Protein AF-A0A914ASH4-F1 (afdb_monomer_lite)

Radius of gyration: 23.0 Å; chains: 1; bounding box: 46×38×76 Å

Sequence (110 aa):
MALYMPFATFLAVICVHLVGVESHAKTCYFGPPPEPSPGEDWMTAAMREIRKRCPGQISSKTIDSGPVCSEEGPLGMKDGRIPGDSITASSYYSSQYYGTDASRLDHTAS

Structure (mmCIF, N/CA/C/O backbone):
data_AF-A0A914ASH4-F1
#
_entry.id   AF-A0A914ASH4-F1
#
loop_
_atom_site.group_PDB
_atom_site.id
_atom_site.type_symbol
_atom_site.label_atom_id
_atom_site.label_alt_id
_atom_site.label_comp_id
_atom_site.label_asym_id
_atom_site.label_entity_id
_atom_site.label_seq_id
_atom_site.pdbx_PDB_ins_code
_atom_site.Cartn_x
_atom_site.Cartn_y
_atom_site.Cartn_z
_atom_site.occupancy
_atom_site.B_iso_or_equiv
_atom_site.auth_seq_id
_atom_site.auth_comp_id
_atom_site.auth_asym_id
_atom_site.auth_atom_id
_atom_site.pdbx_PDB_model_num
ATOM 1 N N . MET A 1 1 ? 4.608 16.193 -48.680 1.00 50.38 1 MET A N 1
ATOM 2 C CA . MET A 1 1 ? 3.801 16.508 -47.480 1.00 50.38 1 MET A CA 1
ATOM 3 C C . MET A 1 1 ? 3.066 15.245 -47.026 1.00 50.38 1 MET A C 1
ATOM 5 O O . MET A 1 1 ? 1.879 15.118 -47.268 1.00 50.38 1 MET A O 1
ATOM 9 N N . ALA A 1 2 ? 3.781 14.263 -46.465 1.00 49.00 2 ALA A N 1
ATOM 10 C CA . ALA A 1 2 ? 3.212 12.941 -46.145 1.00 49.00 2 ALA A CA 1
ATOM 11 C C . ALA A 1 2 ? 3.851 12.300 -44.893 1.00 49.00 2 ALA A C 1
ATOM 13 O O . ALA A 1 2 ? 3.957 11.086 -44.802 1.00 49.00 2 ALA A O 1
ATOM 14 N N . LEU A 1 3 ? 4.316 13.115 -43.936 1.00 47.66 3 LEU A N 1
ATOM 15 C CA . LEU A 1 3 ? 4.948 12.639 -42.691 1.00 47.66 3 LEU A CA 1
ATOM 16 C C . LEU A 1 3 ? 4.192 13.062 -41.416 1.00 47.66 3 LEU A C 1
ATOM 18 O O . LEU A 1 3 ? 4.630 12.755 -40.315 1.00 47.66 3 LEU A O 1
ATOM 22 N N . TYR A 1 4 ? 3.048 13.746 -41.545 1.00 54.19 4 TYR A N 1
ATOM 23 C CA . TYR A 1 4 ? 2.298 14.308 -40.407 1.00 54.19 4 TYR A CA 1
ATOM 24 C C . TYR A 1 4 ? 1.225 13.362 -39.829 1.00 54.19 4 TYR A C 1
ATOM 26 O O . TYR A 1 4 ? 0.697 13.591 -38.747 1.00 54.19 4 TYR A O 1
ATOM 34 N N . MET A 1 5 ? 0.899 12.278 -40.537 1.00 54.03 5 MET A N 1
ATOM 35 C CA . MET A 1 5 ? -0.213 11.387 -40.186 1.00 54.03 5 MET A CA 1
ATOM 36 C C . MET A 1 5 ? 0.051 10.415 -39.012 1.00 54.03 5 MET A C 1
ATOM 38 O O . MET A 1 5 ? -0.879 10.224 -38.233 1.00 54.03 5 MET A O 1
ATOM 42 N N . PRO A 1 6 ? 1.255 9.835 -38.791 1.00 55.66 6 PRO A N 1
ATOM 43 C CA . PRO A 1 6 ? 1.445 8.906 -37.669 1.00 55.66 6 PRO A CA 1
ATOM 44 C C . PRO A 1 6 ? 1.640 9.627 -36.324 1.00 55.66 6 PRO A C 1
ATOM 46 O O . PRO A 1 6 ? 1.278 9.100 -35.276 1.00 55.66 6 PRO A O 1
ATOM 49 N N . PHE A 1 7 ? 2.171 10.854 -36.326 1.00 57.41 7 PHE A N 1
ATOM 50 C CA . PHE A 1 7 ? 2.414 11.611 -35.091 1.00 57.41 7 PHE A CA 1
ATOM 51 C C . PHE A 1 7 ? 1.112 12.007 -34.384 1.00 57.41 7 PHE A C 1
ATOM 53 O O . PHE A 1 7 ? 1.018 11.902 -33.163 1.00 57.41 7 PHE A O 1
ATOM 60 N N . ALA A 1 8 ? 0.086 12.399 -35.145 1.00 60.66 8 ALA A N 1
ATOM 61 C CA . ALA A 1 8 ? -1.213 12.772 -34.589 1.00 60.66 8 ALA A CA 1
ATOM 62 C C . ALA A 1 8 ? -1.925 11.584 -33.915 1.00 60.66 8 ALA A C 1
ATOM 64 O O . ALA A 1 8 ? -2.529 11.747 -32.856 1.00 60.66 8 ALA A O 1
ATOM 65 N N . THR A 1 9 ? -1.804 10.375 -34.477 1.00 62.62 9 THR A N 1
ATOM 66 C CA . THR A 1 9 ? -2.377 9.160 -33.879 1.00 62.62 9 THR A CA 1
ATOM 67 C C . THR A 1 9 ? -1.648 8.744 -32.605 1.00 62.62 9 THR A C 1
ATOM 69 O O . THR A 1 9 ? -2.297 8.381 -31.628 1.00 62.62 9 THR A O 1
ATOM 72 N N . PHE A 1 10 ? -0.315 8.857 -32.571 1.00 64.31 10 PHE A N 1
ATOM 73 C CA . PHE A 1 10 ? 0.463 8.572 -31.360 1.00 64.31 10 PHE A CA 1
ATOM 74 C C . PHE A 1 10 ? 0.116 9.534 -30.217 1.00 64.31 10 PHE A C 1
ATOM 76 O O . PHE A 1 10 ? -0.103 9.091 -29.091 1.00 64.31 10 PHE A O 1
ATOM 83 N N . LEU A 1 11 ? -0.014 10.834 -30.504 1.00 63.34 11 LEU A N 1
ATOM 84 C CA . LEU A 1 11 ? -0.404 11.829 -29.500 1.00 63.34 11 LEU A CA 1
ATOM 85 C C . LEU A 1 11 ? -1.819 11.588 -28.951 1.00 63.34 11 LEU A C 1
ATOM 87 O O . LEU A 1 11 ? -2.040 11.750 -27.753 1.00 63.34 11 LEU A O 1
ATOM 91 N N . ALA A 1 12 ? -2.761 11.143 -29.786 1.00 61.53 12 ALA A N 1
ATOM 92 C CA . ALA A 1 12 ? -4.117 10.815 -29.344 1.00 61.53 12 ALA A CA 1
ATOM 93 C C . ALA A 1 12 ? -4.153 9.596 -28.400 1.00 61.53 12 ALA A C 1
ATOM 95 O O . ALA A 1 12 ? -4.844 9.630 -27.383 1.00 61.53 12 ALA A O 1
ATOM 96 N N . VAL A 1 13 ? -3.371 8.547 -28.687 1.00 64.44 13 VAL A N 1
ATOM 97 C CA . VAL A 1 13 ? -3.276 7.345 -27.833 1.00 64.44 13 VAL A CA 1
ATOM 98 C C . VAL A 1 13 ? -2.651 7.670 -26.473 1.00 64.44 13 VAL A C 1
ATOM 100 O O . VAL A 1 13 ? -3.147 7.205 -25.444 1.00 64.44 13 VAL A O 1
ATOM 103 N N . ILE A 1 14 ? -1.613 8.514 -26.460 1.00 64.44 14 ILE A N 1
ATOM 104 C CA . ILE A 1 14 ? -0.989 9.016 -25.227 1.00 64.44 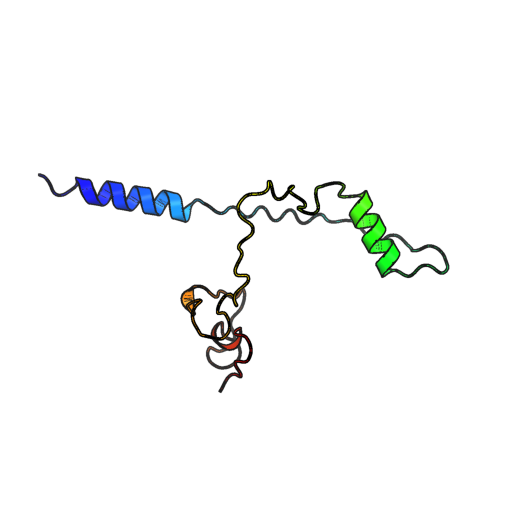14 ILE A CA 1
ATOM 105 C C . ILE A 1 14 ? -1.997 9.843 -24.417 1.00 64.44 14 ILE A C 1
ATOM 107 O O . ILE A 1 14 ? -2.098 9.669 -23.207 1.00 64.44 14 ILE A O 1
ATOM 111 N N . CYS A 1 15 ? -2.794 10.695 -25.069 1.00 57.75 15 CYS A N 1
ATOM 112 C CA . CYS A 1 15 ? -3.798 11.513 -24.388 1.00 57.75 15 CYS A CA 1
ATOM 113 C C . CYS A 1 15 ? -4.869 10.652 -23.690 1.00 57.75 15 CYS A C 1
ATOM 115 O O . CYS A 1 15 ? -5.214 10.914 -22.543 1.00 57.75 15 CYS A O 1
ATOM 117 N N . VAL A 1 16 ? -5.322 9.562 -24.319 1.00 59.25 16 VAL A N 1
ATOM 118 C CA . VAL A 1 16 ? -6.268 8.616 -23.693 1.00 59.25 16 VAL A CA 1
ATOM 119 C C . VAL A 1 16 ? -5.650 7.893 -22.487 1.00 59.25 16 VAL A C 1
ATOM 121 O O . VAL A 1 16 ? -6.350 7.643 -21.510 1.00 59.25 16 VAL A O 1
ATOM 124 N N . HIS A 1 17 ? -4.346 7.596 -22.513 1.00 56.19 17 HIS A N 1
ATOM 125 C CA . HIS A 1 17 ? -3.658 6.939 -21.393 1.00 56.19 17 HIS A CA 1
ATOM 126 C C . HIS A 1 17 ? -3.347 7.884 -20.225 1.00 56.19 17 HIS A C 1
ATOM 128 O O . HIS A 1 17 ? -3.308 7.439 -19.081 1.00 56.19 17 HIS A O 1
ATOM 134 N N . LEU A 1 18 ? -3.141 9.179 -20.484 1.00 54.84 18 LEU A N 1
ATOM 135 C CA . LEU A 1 18 ? -2.765 10.146 -19.447 1.00 54.84 18 LEU A CA 1
ATOM 136 C C . LEU A 1 18 ? -3.959 10.765 -18.705 1.00 54.84 18 LEU A C 1
ATOM 138 O O . LEU A 1 18 ? -3.787 11.250 -17.592 1.00 54.84 18 LEU A O 1
ATOM 142 N N . VAL A 1 19 ? -5.165 10.747 -19.283 1.00 53.78 19 VAL A N 1
ATOM 143 C CA . VAL A 1 19 ? -6.361 11.392 -18.692 1.00 53.78 19 VAL A CA 1
ATOM 144 C C . VAL A 1 19 ? -7.193 10.407 -17.841 1.00 53.78 19 VAL A C 1
ATOM 146 O O . VAL A 1 19 ? -8.237 10.748 -17.296 1.00 53.78 19 VAL A O 1
ATOM 149 N N . GLY A 1 20 ? -6.742 9.159 -17.707 1.00 55.69 20 GLY A N 1
ATOM 150 C CA . GLY A 1 20 ? -7.601 8.030 -17.361 1.00 55.69 20 GLY A CA 1
ATOM 151 C C . GLY A 1 20 ? -7.565 7.486 -15.935 1.00 55.69 20 GLY A C 1
ATOM 152 O O . GLY A 1 20 ? -7.911 6.323 -15.804 1.00 55.69 20 GLY A O 1
ATOM 153 N N . VAL A 1 21 ? -7.173 8.217 -14.882 1.00 50.12 21 VAL A N 1
ATOM 154 C CA . VAL A 1 21 ? -7.456 7.763 -13.498 1.00 50.12 21 VAL A CA 1
ATOM 155 C C . VAL A 1 21 ? -7.622 8.943 -12.527 1.00 50.12 21 VAL A C 1
ATOM 157 O O . VAL A 1 21 ? -6.761 9.227 -11.697 1.00 50.12 21 VAL A O 1
ATOM 160 N N . GLU A 1 22 ? -8.763 9.629 -12.582 1.00 50.00 22 GLU A N 1
ATOM 161 C CA . GLU A 1 22 ? -9.212 10.458 -11.457 1.00 50.00 22 GLU A CA 1
ATOM 162 C C . GLU A 1 22 ? -9.724 9.528 -10.344 1.00 50.00 22 GLU A C 1
ATOM 164 O O . GLU A 1 22 ? -10.903 9.176 -10.262 1.00 50.00 22 GLU A O 1
ATOM 169 N N . SER A 1 23 ? -8.814 9.065 -9.485 1.00 46.75 23 SER A N 1
ATOM 170 C CA . SER A 1 23 ? -9.180 8.358 -8.257 1.00 46.75 23 SER A CA 1
ATOM 171 C C . SER A 1 23 ? -9.808 9.354 -7.285 1.00 46.75 23 SER A C 1
ATOM 173 O O . SER A 1 23 ? -9.137 9.912 -6.419 1.00 46.75 23 SER A O 1
ATOM 175 N N . HIS A 1 24 ? -11.115 9.581 -7.416 1.00 47.78 24 HIS A N 1
ATOM 176 C CA . HIS A 1 24 ? -11.924 10.241 -6.396 1.00 47.78 24 HIS A CA 1
ATOM 177 C C . HIS A 1 24 ? -11.971 9.350 -5.145 1.00 47.78 24 HIS A C 1
ATOM 179 O O . HIS A 1 24 ? -12.944 8.633 -4.896 1.00 47.78 24 HIS A O 1
ATOM 185 N N . ALA A 1 25 ? -10.905 9.378 -4.344 1.00 54.50 25 ALA A N 1
ATOM 186 C CA . ALA A 1 25 ? -10.899 8.800 -3.013 1.00 54.50 25 ALA A CA 1
ATOM 187 C C . ALA A 1 25 ? -11.883 9.602 -2.153 1.00 54.50 25 ALA A C 1
ATOM 189 O O . ALA A 1 25 ? -11.559 10.649 -1.596 1.00 54.50 25 ALA A O 1
ATOM 190 N N . LYS A 1 26 ? -13.131 9.133 -2.088 1.00 55.47 26 LYS A N 1
ATOM 191 C CA . LYS A 1 26 ? -14.129 9.666 -1.165 1.00 55.47 26 LYS A CA 1
ATOM 192 C C . LYS A 1 26 ? -13.745 9.196 0.229 1.00 55.47 26 LYS A C 1
ATOM 194 O O . LYS A 1 26 ? -14.084 8.089 0.637 1.00 55.47 26 LYS A O 1
ATOM 199 N N . THR A 1 27 ? -13.007 10.027 0.953 1.00 61.97 27 THR A N 1
ATOM 200 C CA . THR A 1 27 ? -12.806 9.832 2.383 1.00 61.97 27 THR A CA 1
ATOM 201 C C . THR A 1 27 ? -14.141 10.109 3.073 1.00 61.97 27 THR A C 1
ATOM 203 O O . THR A 1 27 ? -14.593 11.244 3.207 1.00 61.97 27 THR A O 1
ATOM 206 N N . CYS A 1 28 ? -14.848 9.047 3.455 1.00 61.50 28 CYS A N 1
ATOM 207 C CA . CYS A 1 28 ? -16.026 9.179 4.298 1.00 61.50 28 CYS A CA 1
ATOM 208 C C . CYS A 1 28 ? -15.545 9.461 5.725 1.00 61.50 28 CYS A C 1
ATOM 210 O O . CYS A 1 28 ? -15.010 8.582 6.395 1.00 61.50 28 CYS A O 1
ATOM 212 N N . TYR A 1 29 ? -15.703 10.699 6.186 1.00 64.75 29 TYR A N 1
ATOM 213 C CA . TYR A 1 29 ? -15.518 11.032 7.594 1.00 64.75 29 TYR A CA 1
ATOM 214 C C . TYR A 1 29 ? -16.742 10.534 8.377 1.00 64.75 29 TYR A C 1
ATOM 216 O O . TYR A 1 29 ? -17.842 11.058 8.213 1.00 64.75 29 TYR A O 1
ATOM 224 N N . PHE A 1 30 ? -16.563 9.501 9.203 1.00 67.44 30 PHE A N 1
ATOM 225 C CA . PHE A 1 30 ? -17.654 8.854 9.949 1.00 67.44 30 PHE A CA 1
ATOM 226 C C . PHE A 1 30 ? -18.000 9.539 11.283 1.00 67.44 30 PHE A C 1
ATOM 228 O O . PHE A 1 30 ? -18.889 9.069 11.991 1.00 67.44 30 PHE A O 1
ATOM 235 N N . GLY A 1 31 ? -17.357 10.667 11.608 1.00 66.06 31 GLY A N 1
ATOM 236 C CA . GLY A 1 31 ? -17.488 11.309 12.916 1.00 66.06 31 GLY A CA 1
ATOM 237 C C . GLY A 1 31 ? -16.719 10.567 14.017 1.00 66.06 31 GLY A C 1
ATOM 238 O O . GLY A 1 31 ? -16.011 9.598 13.733 1.00 66.06 31 GLY A O 1
ATOM 239 N N . PRO A 1 32 ? -16.806 11.038 15.272 1.00 70.00 32 PRO A N 1
ATOM 240 C CA . PRO A 1 32 ? -16.228 10.330 16.407 1.00 70.00 32 PRO A CA 1
ATOM 241 C C . PRO A 1 32 ? -16.838 8.918 16.528 1.00 70.00 32 PRO A C 1
ATOM 243 O O . PRO A 1 32 ? -18.038 8.756 16.287 1.00 70.00 32 PRO A O 1
ATOM 246 N N . PRO A 1 33 ? -16.030 7.896 16.867 1.00 67.88 33 PRO A N 1
ATOM 247 C CA . PRO A 1 33 ? -16.492 6.514 16.939 1.00 67.88 33 PRO A CA 1
ATOM 248 C C . PRO A 1 33 ? -17.623 6.377 17.971 1.00 67.88 33 PRO A C 1
ATOM 250 O O . PRO A 1 33 ? -17.532 6.980 19.043 1.00 67.88 33 PRO A O 1
ATOM 253 N N . PRO A 1 34 ? -18.690 5.612 17.673 1.00 70.81 34 PRO A N 1
ATOM 254 C CA . PRO A 1 34 ? -19.775 5.408 18.624 1.00 70.81 34 PRO A CA 1
ATOM 255 C C . PRO A 1 34 ? -19.257 4.671 19.861 1.00 70.81 34 PRO A C 1
ATOM 257 O O . PRO A 1 34 ? -18.451 3.745 19.742 1.00 70.81 34 PRO A O 1
ATOM 260 N N . GLU A 1 35 ? -19.741 5.057 21.042 1.00 79.50 35 GLU A N 1
ATOM 261 C CA . GLU A 1 35 ? -19.414 4.330 22.266 1.00 79.50 35 GLU A CA 1
ATOM 262 C C . GLU A 1 35 ? -20.013 2.913 22.203 1.00 79.50 35 GLU A C 1
ATOM 264 O O . GLU A 1 35 ? -21.205 2.756 21.905 1.00 79.50 35 GLU A O 1
ATOM 269 N N . PRO A 1 36 ? -19.201 1.864 22.424 1.00 77.75 36 PRO A N 1
ATOM 270 C CA . PRO A 1 36 ? -19.688 0.494 22.430 1.00 77.75 36 PRO A CA 1
ATOM 271 C C . PRO A 1 36 ? -20.600 0.243 23.636 1.00 77.75 36 PRO A C 1
ATOM 273 O O . PRO A 1 36 ? -20.479 0.873 24.687 1.00 77.75 36 PRO A O 1
ATOM 276 N N . SER A 1 37 ? -21.502 -0.728 23.492 1.00 82.19 37 SER A N 1
ATOM 277 C CA . SER A 1 37 ? -22.312 -1.249 24.598 1.00 82.19 37 SER A CA 1
ATOM 278 C C . SER A 1 37 ? -21.408 -1.687 25.765 1.00 82.19 37 SER A C 1
ATOM 280 O O . SER A 1 37 ? -20.325 -2.219 25.505 1.00 82.19 37 SER A O 1
ATOM 282 N N . PRO A 1 38 ? -21.824 -1.563 27.040 1.00 80.25 38 PRO A N 1
ATOM 283 C CA . PRO A 1 38 ? -21.032 -2.073 28.158 1.00 80.25 38 PRO A CA 1
ATOM 284 C C . PRO A 1 38 ? -20.812 -3.588 28.003 1.00 80.25 38 PRO A C 1
ATOM 286 O O . PRO A 1 38 ? -21.762 -4.367 28.043 1.00 80.25 38 PRO A O 1
ATOM 289 N N . GLY A 1 39 ? -19.553 -3.988 27.795 1.00 82.81 39 GLY A N 1
ATOM 290 C CA . GLY A 1 39 ? -19.145 -5.379 27.557 1.00 82.81 39 GLY A CA 1
ATOM 291 C C . GLY A 1 39 ? -18.958 -5.782 26.085 1.00 82.81 39 GLY A C 1
ATOM 292 O O . GLY A 1 39 ? -18.612 -6.931 25.827 1.00 82.81 39 GLY A O 1
ATOM 293 N N . GLU A 1 40 ? -19.156 -4.876 25.123 1.00 82.88 40 GLU A N 1
ATOM 294 C CA . GLU A 1 40 ? -18.874 -5.114 23.700 1.00 82.88 40 GLU A CA 1
ATOM 295 C C . GLU A 1 40 ? -17.462 -4.635 23.327 1.00 82.88 40 GLU A C 1
ATOM 297 O O . GLU A 1 40 ? -17.034 -3.552 23.725 1.00 82.88 40 GLU A O 1
ATOM 302 N N . ASP A 1 41 ? -16.739 -5.433 22.534 1.00 89.19 41 ASP A N 1
ATOM 303 C CA . ASP A 1 41 ? -15.443 -5.030 21.987 1.00 89.19 41 ASP A CA 1
ATOM 304 C C . ASP A 1 41 ? -15.604 -3.890 20.967 1.00 89.19 41 ASP A C 1
ATOM 306 O O . ASP A 1 41 ? -16.441 -3.931 20.057 1.00 89.19 41 ASP A O 1
ATOM 310 N N . TRP A 1 42 ? -14.764 -2.870 21.102 1.00 84.00 42 TRP A N 1
ATOM 311 C CA . TRP A 1 42 ? -14.834 -1.634 20.328 1.00 84.00 42 TRP A CA 1
ATOM 312 C C . TRP A 1 42 ? -14.661 -1.875 18.822 1.00 84.00 42 TRP A C 1
ATOM 314 O O . TRP A 1 42 ? -15.329 -1.227 18.016 1.00 84.00 42 TRP A O 1
ATOM 324 N N . MET A 1 43 ? -13.813 -2.835 18.431 1.00 82.81 43 MET A N 1
ATOM 325 C CA . MET A 1 43 ? -13.569 -3.163 17.025 1.00 82.81 43 MET A CA 1
ATOM 326 C C . MET A 1 43 ? -14.826 -3.769 16.395 1.00 82.81 43 MET A C 1
ATOM 328 O O . MET A 1 43 ? -15.201 -3.439 15.268 1.00 82.81 43 MET A O 1
ATOM 332 N N . THR A 1 44 ? -15.529 -4.608 17.156 1.00 84.19 44 THR A N 1
ATOM 333 C CA . THR A 1 44 ? -16.801 -5.207 16.740 1.00 84.19 44 THR A CA 1
ATOM 334 C C . THR A 1 44 ? -17.875 -4.134 16.547 1.00 84.19 44 THR A C 1
ATOM 336 O O . THR A 1 44 ? -18.549 -4.109 15.512 1.00 84.19 44 THR A O 1
ATOM 339 N N . ALA A 1 45 ? -17.990 -3.195 17.490 1.00 83.62 45 ALA A N 1
ATOM 340 C CA . ALA A 1 45 ? -18.928 -2.079 17.397 1.00 83.62 45 ALA A CA 1
ATOM 341 C C . ALA A 1 45 ? -18.619 -1.150 16.205 1.00 83.62 45 ALA A C 1
ATOM 343 O O . ALA A 1 45 ? -19.537 -0.766 15.473 1.00 83.62 45 ALA A O 1
ATOM 344 N N . ALA A 1 46 ? -17.339 -0.850 15.961 1.00 81.81 46 ALA A N 1
ATOM 345 C CA . ALA A 1 46 ? -16.891 -0.018 14.846 1.00 81.81 46 ALA A CA 1
ATOM 346 C C . ALA A 1 46 ? -17.186 -0.669 13.485 1.00 81.81 46 ALA A C 1
ATOM 348 O O . ALA A 1 46 ? -17.807 -0.051 12.619 1.00 81.81 46 ALA A O 1
ATOM 349 N N . MET A 1 47 ? -16.822 -1.944 13.305 1.00 80.06 47 MET A N 1
ATOM 350 C CA . MET A 1 47 ? -17.071 -2.678 12.057 1.00 80.06 47 MET A CA 1
ATOM 351 C C . MET A 1 47 ? -18.571 -2.857 11.781 1.00 80.06 47 MET A C 1
ATOM 353 O O . MET A 1 47 ? -19.008 -2.812 10.626 1.00 80.06 47 MET A O 1
ATOM 357 N N . ARG A 1 48 ? -19.386 -3.003 12.836 1.00 83.00 48 ARG A N 1
ATOM 358 C CA . ARG A 1 48 ? -20.852 -3.004 12.738 1.00 83.00 48 ARG A CA 1
ATOM 359 C C . ARG A 1 48 ? -21.390 -1.665 12.233 1.00 83.00 48 ARG A C 1
ATOM 361 O O . ARG A 1 48 ? -22.258 -1.667 11.362 1.00 83.00 48 ARG A O 1
ATOM 368 N N . GLU A 1 49 ? -20.905 -0.541 12.756 1.00 81.12 49 GLU A N 1
ATOM 369 C CA . GLU A 1 49 ? -21.364 0.790 12.336 1.00 81.12 49 GLU A CA 1
ATOM 370 C C . GLU A 1 49 ? -20.945 1.111 10.897 1.00 81.12 49 GLU A C 1
ATOM 372 O O . GLU A 1 49 ? -21.776 1.564 10.112 1.00 81.12 49 GLU A O 1
ATOM 377 N N . ILE A 1 50 ? -19.709 0.778 10.504 1.00 79.69 50 ILE A N 1
ATOM 378 C CA . ILE A 1 50 ? -19.233 0.926 9.118 1.00 79.69 50 ILE A CA 1
ATOM 379 C C . ILE A 1 50 ? -20.164 0.179 8.151 1.00 79.69 50 ILE A C 1
ATOM 381 O O . ILE A 1 50 ? -20.604 0.745 7.148 1.00 79.69 50 ILE A O 1
ATOM 385 N N . ARG A 1 51 ? -20.544 -1.063 8.487 1.00 78.62 51 ARG A N 1
ATOM 386 C CA . ARG A 1 51 ? -21.470 -1.873 7.678 1.00 78.62 51 ARG A CA 1
ATOM 387 C C . ARG A 1 51 ? -22.871 -1.257 7.577 1.00 78.62 51 ARG A C 1
ATOM 389 O O . ARG A 1 51 ? -23.506 -1.378 6.535 1.00 78.62 51 ARG A O 1
ATOM 396 N N . LYS A 1 52 ? -23.364 -0.607 8.637 1.00 77.81 52 LYS A N 1
ATOM 397 C CA . LYS A 1 52 ? -24.662 0.093 8.622 1.00 77.81 52 LYS A CA 1
ATOM 398 C C . LYS A 1 52 ? -24.621 1.357 7.767 1.00 77.81 52 LYS A C 1
ATOM 400 O O . LYS A 1 52 ? -25.557 1.623 7.020 1.00 77.81 52 LYS A O 1
ATOM 405 N N . ARG A 1 53 ? -23.555 2.149 7.905 1.00 74.38 53 ARG A N 1
ATOM 406 C CA . ARG A 1 53 ? -23.413 3.459 7.255 1.00 74.38 53 ARG A CA 1
ATOM 407 C C . ARG A 1 53 ? -23.116 3.339 5.762 1.00 74.38 53 ARG A C 1
ATOM 409 O O . ARG A 1 53 ? -23.515 4.200 4.984 1.00 74.38 53 ARG A O 1
ATOM 416 N N . CYS A 1 54 ? -22.434 2.266 5.372 1.00 72.88 54 CYS A N 1
ATOM 417 C CA . CYS A 1 54 ? -22.110 1.949 3.992 1.00 72.88 54 CYS A CA 1
ATOM 418 C C . CYS A 1 54 ? -22.751 0.609 3.598 1.00 72.88 54 CYS A C 1
ATOM 420 O O . CYS A 1 54 ? -22.053 -0.400 3.541 1.00 72.88 54 CYS A O 1
ATOM 422 N N . PRO A 1 55 ? -24.052 0.583 3.241 1.00 66.25 55 PRO A N 1
ATOM 423 C CA . PRO A 1 55 ? -24.662 -0.588 2.600 1.00 66.25 55 PRO A CA 1
ATOM 424 C C . PRO A 1 55 ? -24.129 -0.824 1.169 1.00 66.25 55 PRO A C 1
ATOM 426 O O . PRO A 1 55 ? -24.578 -1.736 0.477 1.00 66.25 55 PRO A O 1
ATOM 429 N N . GLY A 1 56 ? -23.186 0.009 0.709 1.00 53.06 56 GLY A N 1
ATOM 430 C CA . GLY A 1 56 ? -22.500 -0.120 -0.568 1.00 53.06 56 GLY A CA 1
ATOM 431 C C . GLY A 1 56 ? -21.626 -1.366 -0.591 1.00 53.06 56 GLY A C 1
ATOM 432 O O . GLY A 1 56 ? -20.863 -1.618 0.337 1.00 53.06 56 GLY A O 1
ATOM 433 N N . GLN A 1 57 ? -21.789 -2.135 -1.661 1.00 52.44 57 GLN A N 1
ATOM 434 C CA . GLN A 1 57 ? -21.163 -3.422 -1.912 1.00 52.44 57 GLN A CA 1
ATOM 435 C C . GLN A 1 57 ? -19.719 -3.470 -1.380 1.00 52.44 57 GLN A C 1
ATOM 437 O O . GLN A 1 57 ? -18.814 -2.877 -1.966 1.00 52.44 57 GLN A O 1
ATOM 442 N N . ILE A 1 58 ? -19.465 -4.299 -0.349 1.00 51.16 58 ILE A N 1
ATOM 443 C CA . ILE A 1 58 ? -18.271 -5.153 -0.437 1.00 51.16 58 ILE A CA 1
ATOM 444 C C . ILE A 1 58 ? -18.364 -5.682 -1.854 1.00 51.16 58 ILE A C 1
ATOM 446 O O . ILE A 1 58 ? -19.419 -6.215 -2.199 1.00 51.16 58 ILE A O 1
ATOM 450 N N . SER A 1 59 ? -17.356 -5.461 -2.686 1.00 50.03 59 SER A N 1
ATOM 451 C CA . SER A 1 59 ? -17.356 -5.963 -4.051 1.00 50.03 59 SER A CA 1
ATOM 452 C C . SER A 1 59 ? -17.302 -7.506 -4.059 1.00 50.03 59 SER A C 1
ATOM 454 O O . SER A 1 59 ? -16.437 -8.093 -4.682 1.00 50.03 59 SER A O 1
ATOM 456 N N . SER A 1 60 ? -18.269 -8.183 -3.441 1.00 48.22 60 SER A N 1
ATOM 457 C CA . SER A 1 60 ? -19.210 -8.983 -4.202 1.00 48.22 60 SER A CA 1
ATOM 458 C C . SER A 1 60 ? -19.998 -8.064 -5.158 1.00 48.22 60 SER A C 1
ATOM 460 O O . SER A 1 60 ? -21.222 -7.961 -5.122 1.00 48.22 60 SER A O 1
ATOM 462 N N . LYS A 1 61 ? -19.297 -7.456 -6.132 1.00 51.22 61 LYS A N 1
ATOM 463 C CA . LYS A 1 61 ? -19.716 -7.734 -7.500 1.00 51.22 61 LYS A CA 1
ATOM 464 C C . LYS A 1 61 ? -19.892 -9.240 -7.451 1.00 51.22 61 LYS A C 1
ATOM 466 O O . LYS A 1 61 ? -18.921 -9.922 -7.122 1.00 51.22 61 LYS A O 1
ATOM 471 N N . THR A 1 62 ? -21.093 -9.757 -7.691 1.00 44.03 62 THR A N 1
ATOM 472 C CA . THR A 1 62 ? -21.158 -11.052 -8.352 1.00 44.03 62 THR A CA 1
ATOM 473 C C . THR A 1 62 ? -19.976 -11.042 -9.304 1.00 44.03 62 THR A C 1
ATOM 475 O O . THR A 1 62 ? -19.910 -10.183 -10.193 1.00 44.03 62 THR A O 1
ATOM 478 N N . ILE A 1 63 ? -18.974 -11.875 -9.014 1.00 54.66 63 ILE A N 1
ATOM 479 C CA . ILE A 1 63 ? -18.121 -12.389 -10.058 1.00 54.66 63 ILE A CA 1
ATOM 480 C C . ILE A 1 63 ? -19.172 -13.079 -10.914 1.00 54.66 63 ILE A C 1
ATOM 482 O O . ILE A 1 63 ? -19.547 -14.219 -10.662 1.00 54.66 63 ILE A O 1
ATOM 486 N N . ASP A 1 64 ? -19.801 -12.292 -11.800 1.00 54.47 64 ASP A N 1
ATOM 487 C CA . ASP A 1 64 ? -20.358 -12.798 -13.027 1.00 54.47 64 ASP A CA 1
ATOM 488 C C . ASP A 1 64 ? -19.257 -13.716 -13.491 1.00 54.47 64 ASP A C 1
ATOM 490 O O . ASP A 1 64 ? -18.098 -13.286 -13.529 1.00 54.47 64 ASP A O 1
ATOM 494 N N . SER A 1 65 ? -19.591 -14.994 -13.577 1.00 57.84 65 SER A N 1
ATOM 495 C CA . SER A 1 65 ? -18.667 -16.101 -13.733 1.00 57.84 65 SER A CA 1
ATOM 496 C C . SER A 1 65 ? -18.014 -16.027 -15.110 1.00 57.84 65 SER A C 1
ATOM 498 O O . SER A 1 65 ? -18.164 -16.910 -15.945 1.00 57.84 65 SER A O 1
ATOM 500 N N . GLY A 1 66 ? -17.284 -14.945 -15.360 1.00 64.00 66 GLY A N 1
ATOM 501 C CA . GLY A 1 66 ? -16.123 -14.935 -16.202 1.00 64.00 66 GLY A CA 1
ATOM 502 C C . GLY A 1 66 ? -15.156 -15.989 -15.676 1.00 64.00 66 GLY A C 1
ATOM 503 O O . GLY A 1 66 ? -15.233 -16.382 -14.505 1.00 64.00 66 GLY A O 1
ATOM 504 N N . PRO A 1 67 ? -14.290 -16.499 -16.556 1.00 68.25 67 PRO A N 1
ATOM 505 C CA . PRO A 1 67 ? -13.389 -17.583 -16.218 1.00 68.25 67 PRO A CA 1
ATOM 506 C C . PRO A 1 67 ? -12.635 -17.212 -14.943 1.00 68.25 67 PRO A C 1
ATOM 508 O O . PRO A 1 67 ? -11.869 -16.248 -14.922 1.00 68.25 67 PRO A O 1
ATOM 511 N N . VAL A 1 68 ? -12.901 -17.960 -13.869 1.00 66.06 68 VAL A N 1
ATOM 512 C CA . VAL A 1 68 ? -12.071 -17.932 -12.670 1.00 66.06 68 VAL A CA 1
ATOM 513 C C . VAL A 1 68 ? -10.669 -18.219 -13.171 1.00 66.06 68 VAL A C 1
ATOM 515 O O . VAL A 1 68 ? -10.452 -19.260 -13.800 1.00 66.06 68 VAL A O 1
ATOM 518 N N . CYS A 1 69 ? -9.754 -17.267 -12.975 1.00 71.19 69 CYS A N 1
ATOM 519 C CA . CYS A 1 69 ? -8.352 -17.451 -13.309 1.00 71.19 69 CYS A CA 1
ATOM 520 C C . CYS A 1 69 ? -7.917 -18.756 -12.643 1.00 71.19 69 CYS A C 1
ATOM 522 O O . CYS A 1 69 ? -7.795 -18.819 -11.426 1.00 71.19 69 CYS A O 1
ATOM 524 N N . SER A 1 70 ? -7.772 -19.818 -13.437 1.00 64.81 70 SER A N 1
ATOM 525 C CA . SER A 1 70 ? -7.546 -21.177 -12.926 1.00 64.81 70 SER A CA 1
ATOM 526 C C . SER A 1 70 ? -6.123 -21.356 -12.396 1.00 64.81 70 SER A C 1
ATOM 528 O O . SER A 1 70 ? -5.761 -22.419 -11.905 1.00 64.81 70 SER A O 1
ATOM 530 N N . GLU A 1 71 ? -5.326 -20.294 -12.497 1.00 69.81 71 GLU A N 1
ATOM 531 C CA . GLU A 1 71 ? -3.942 -20.219 -12.086 1.00 69.81 71 GLU A CA 1
ATOM 532 C C . GLU A 1 71 ? -3.762 -18.957 -11.243 1.00 69.81 71 GLU A C 1
ATOM 534 O O . GLU A 1 71 ? -3.366 -17.895 -11.723 1.00 69.81 71 GLU A O 1
ATOM 539 N N . GLU A 1 72 ? -4.066 -19.072 -9.955 1.00 72.06 72 GLU A N 1
ATOM 540 C CA . GLU A 1 72 ? -3.651 -18.117 -8.926 1.00 72.06 72 GLU A CA 1
ATOM 541 C C . GLU A 1 72 ? -2.149 -18.279 -8.642 1.00 72.06 72 GLU A C 1
ATOM 543 O O . GLU A 1 72 ? -1.698 -18.640 -7.558 1.00 72.06 72 GLU A O 1
ATOM 548 N N . GLY A 1 73 ? -1.352 -18.066 -9.689 1.00 77.25 73 GLY A N 1
ATOM 549 C CA . GLY A 1 73 ? 0.098 -18.030 -9.602 1.00 77.25 73 GLY A CA 1
ATOM 550 C C . GLY A 1 73 ? 0.578 -16.762 -8.890 1.00 77.25 73 GLY A C 1
ATOM 551 O O . GLY A 1 73 ? -0.135 -15.755 -8.839 1.00 77.25 73 GLY A O 1
ATOM 552 N N . PRO A 1 74 ? 1.812 -16.765 -8.356 1.00 82.06 74 PRO A N 1
ATOM 553 C CA . PRO A 1 74 ? 2.382 -15.569 -7.761 1.00 82.06 74 PRO A CA 1
ATOM 554 C C . PRO A 1 74 ? 2.408 -14.436 -8.792 1.00 82.06 74 PRO A C 1
ATOM 556 O O . PRO A 1 74 ? 2.869 -14.609 -9.924 1.00 82.06 74 PRO A O 1
ATOM 559 N N . LEU A 1 75 ? 1.980 -13.245 -8.366 1.00 84.38 75 LEU A N 1
ATOM 560 C CA . LEU A 1 75 ? 1.989 -12.029 -9.188 1.00 84.38 75 LEU A CA 1
ATOM 561 C C . LEU A 1 75 ? 3.406 -11.678 -9.691 1.00 84.38 75 LEU A C 1
ATOM 563 O O . LEU A 1 75 ? 3.572 -10.981 -10.687 1.00 84.38 75 LEU A O 1
ATOM 567 N N . GLY A 1 76 ? 4.436 -12.198 -9.013 1.00 87.25 76 GLY A N 1
ATOM 568 C CA . GLY A 1 76 ? 5.842 -11.992 -9.352 1.00 87.25 76 GLY A CA 1
ATOM 569 C C . GLY A 1 76 ? 6.429 -10.713 -8.752 1.00 87.25 76 GLY A C 1
ATOM 570 O O . GLY A 1 76 ? 7.358 -10.122 -9.303 1.00 87.25 76 GLY A O 1
ATOM 571 N N . MET A 1 77 ? 5.900 -10.312 -7.591 1.00 87.94 77 MET A N 1
ATOM 572 C CA . MET A 1 77 ? 6.471 -9.264 -6.740 1.00 87.94 77 MET A CA 1
ATOM 573 C C . MET A 1 77 ? 7.840 -9.672 -6.169 1.00 87.94 77 MET A C 1
ATOM 575 O O . MET A 1 77 ? 8.701 -8.820 -5.971 1.00 87.94 77 MET A O 1
ATOM 579 N N . LYS A 1 78 ? 8.063 -10.977 -5.964 1.00 87.12 78 LYS A N 1
ATOM 580 C CA . LYS A 1 78 ? 9.352 -11.556 -5.557 1.00 87.12 78 LYS A CA 1
ATOM 581 C C . LYS A 1 78 ? 10.306 -11.730 -6.739 1.00 87.12 78 LYS A C 1
ATOM 583 O O . LYS A 1 78 ? 11.398 -11.180 -6.739 1.00 87.12 78 LYS A O 1
ATOM 588 N N . ASP A 1 79 ? 9.855 -12.430 -7.779 1.00 85.94 79 ASP A N 1
ATOM 589 C CA . ASP A 1 79 ? 10.717 -12.914 -8.872 1.00 85.94 79 ASP A CA 1
ATOM 590 C C . ASP A 1 79 ? 11.060 -11.857 -9.937 1.00 85.94 79 ASP A C 1
ATOM 592 O O . ASP A 1 79 ? 11.571 -12.191 -11.003 1.00 85.94 79 ASP A O 1
ATOM 596 N N . GLY A 1 80 ? 10.732 -10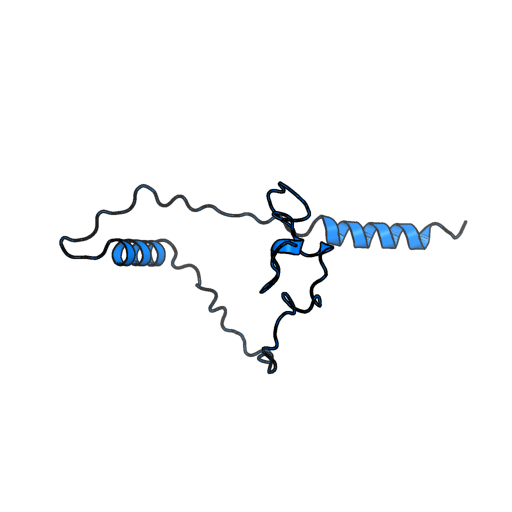.581 -9.716 1.00 84.81 80 GLY A N 1
ATOM 597 C CA . GLY A 1 80 ? 11.050 -9.521 -10.679 1.00 84.81 80 GLY A CA 1
ATOM 598 C C . GLY A 1 80 ? 10.114 -9.424 -11.887 1.00 84.81 80 GLY A C 1
ATOM 599 O O . GLY A 1 80 ? 10.309 -8.545 -12.720 1.00 84.81 80 GLY A O 1
ATOM 600 N N . ARG A 1 81 ? 9.086 -10.281 -11.988 1.00 88.19 81 ARG A N 1
ATOM 601 C CA . ARG A 1 81 ? 8.131 -10.276 -13.116 1.00 88.19 81 ARG A CA 1
ATOM 602 C C . ARG A 1 81 ? 7.361 -8.958 -13.216 1.00 88.19 81 ARG A C 1
ATOM 604 O O . ARG A 1 81 ? 7.080 -8.497 -14.316 1.00 88.19 81 ARG A O 1
ATOM 611 N N . ILE A 1 82 ? 7.034 -8.362 -12.072 1.00 87.81 82 ILE A N 1
ATOM 612 C CA . ILE A 1 82 ? 6.597 -6.965 -11.988 1.00 87.81 82 ILE A CA 1
ATOM 613 C C . ILE A 1 82 ? 7.863 -6.102 -12.051 1.00 87.81 82 ILE A C 1
ATOM 615 O O . ILE A 1 82 ? 8.677 -6.253 -11.144 1.00 87.81 82 ILE A O 1
ATOM 619 N N . PRO A 1 83 ? 8.082 -5.238 -13.057 1.00 86.62 83 PRO A N 1
ATOM 620 C CA . PRO A 1 83 ? 9.287 -4.408 -13.154 1.00 86.62 83 PRO A CA 1
ATOM 621 C C . PRO A 1 83 ? 9.329 -3.314 -12.074 1.00 86.62 83 PRO A C 1
ATOM 623 O O . PRO A 1 83 ? 8.285 -2.842 -11.627 1.00 86.62 83 PRO A O 1
ATOM 626 N N . GLY A 1 84 ? 10.526 -2.877 -11.669 1.00 82.62 84 GLY A N 1
ATOM 627 C CA . GLY A 1 84 ? 10.700 -1.862 -10.614 1.00 82.62 84 GLY A CA 1
ATOM 628 C C . GLY A 1 84 ? 9.982 -0.540 -10.907 1.00 82.62 84 GLY A C 1
ATOM 629 O O . GLY A 1 84 ? 9.348 0.015 -10.018 1.00 82.62 84 GLY A O 1
ATOM 630 N N . ASP A 1 85 ? 9.958 -0.115 -12.174 1.00 85.19 85 ASP A N 1
ATOM 631 C CA . ASP A 1 85 ? 9.278 1.113 -12.621 1.00 85.19 85 ASP A CA 1
ATOM 632 C C . ASP A 1 85 ? 7.753 1.080 -12.437 1.00 85.19 85 ASP A C 1
ATOM 634 O O . ASP A 1 85 ? 7.095 2.118 -12.443 1.00 85.19 85 ASP A O 1
ATOM 638 N N . SER A 1 86 ? 7.173 -0.114 -12.273 1.00 87.94 86 SER A N 1
ATOM 639 C CA . SER A 1 86 ? 5.746 -0.279 -11.975 1.00 87.94 86 SER A CA 1
ATOM 640 C C . SER A 1 86 ? 5.431 -0.262 -10.475 1.00 87.94 86 SER A C 1
ATOM 642 O O . SER A 1 86 ? 4.264 -0.307 -10.090 1.00 87.94 86 SER A O 1
ATOM 644 N N . ILE A 1 87 ? 6.458 -0.171 -9.625 1.00 86.19 87 ILE A N 1
ATOM 645 C CA . ILE A 1 87 ? 6.331 -0.015 -8.179 1.00 86.19 87 ILE A CA 1
ATOM 646 C C . ILE A 1 87 ? 6.571 1.459 -7.856 1.00 86.19 87 ILE A C 1
ATOM 648 O O . ILE A 1 87 ? 7.668 1.979 -8.032 1.00 86.19 87 ILE A O 1
ATOM 652 N N . THR A 1 88 ? 5.543 2.140 -7.357 1.00 87.75 88 THR A N 1
ATOM 653 C CA . THR A 1 88 ? 5.616 3.551 -6.956 1.00 87.75 88 THR A CA 1
ATOM 654 C C . THR A 1 88 ? 5.390 3.701 -5.460 1.00 87.75 88 THR A C 1
ATOM 656 O O . THR A 1 88 ? 4.552 3.005 -4.888 1.00 87.75 88 THR A O 1
ATOM 659 N N . ALA A 1 89 ? 6.079 4.655 -4.836 1.00 84.12 89 ALA A N 1
ATOM 660 C CA . ALA A 1 89 ? 5.911 4.990 -3.427 1.00 84.12 89 ALA A CA 1
ATOM 661 C C . ALA A 1 89 ? 5.49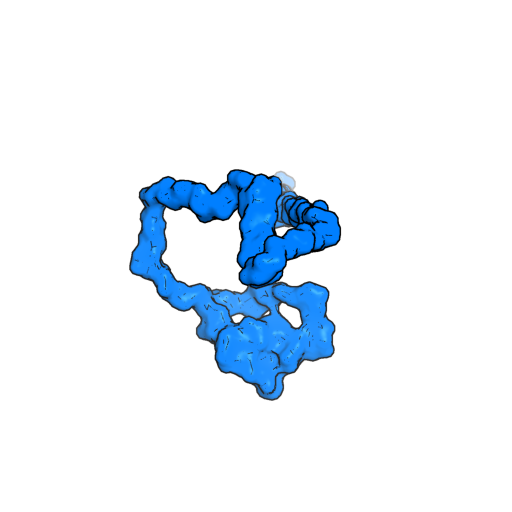7 6.458 -3.264 1.00 84.12 89 ALA A C 1
ATOM 663 O O . ALA A 1 89 ? 5.897 7.321 -4.044 1.00 84.12 89 ALA A O 1
ATOM 664 N N . SER A 1 90 ? 4.711 6.755 -2.228 1.00 88.44 90 SER A N 1
ATOM 665 C CA . SER A 1 90 ? 4.330 8.130 -1.873 1.00 88.44 90 SER A CA 1
ATOM 666 C C . SER A 1 90 ? 5.479 8.934 -1.256 1.00 88.44 90 SER A C 1
ATOM 668 O O . SER A 1 90 ? 5.385 10.151 -1.120 1.00 88.44 90 SER A O 1
ATOM 670 N N . SER A 1 91 ? 6.544 8.255 -0.834 1.00 81.81 91 SER A N 1
ATOM 671 C CA . SER A 1 91 ? 7.732 8.835 -0.222 1.00 81.81 91 SER A CA 1
ATOM 672 C C . SER A 1 91 ? 8.959 8.001 -0.572 1.00 81.81 91 SER A C 1
ATOM 674 O O . SER A 1 91 ? 8.859 6.816 -0.884 1.00 81.81 91 SER A O 1
ATOM 676 N N . TYR A 1 92 ? 10.125 8.638 -0.531 1.00 81.75 92 TYR A N 1
ATOM 677 C CA . TYR A 1 92 ? 11.396 8.012 -0.860 1.00 81.75 92 TYR A CA 1
ATOM 678 C C . TYR A 1 92 ? 12.495 8.644 -0.012 1.00 81.75 92 TYR A C 1
ATOM 680 O O . TYR A 1 92 ? 12.635 9.867 0.004 1.00 81.75 92 TYR A O 1
ATOM 688 N N . TYR A 1 93 ? 13.249 7.815 0.709 1.00 78.75 93 TYR A N 1
ATOM 689 C CA . TYR A 1 93 ? 14.323 8.287 1.591 1.00 78.75 93 TYR A CA 1
ATOM 690 C C . TYR A 1 93 ? 15.719 7.864 1.109 1.00 78.75 93 TYR A C 1
ATOM 692 O O . TYR A 1 93 ? 16.664 8.638 1.213 1.00 78.75 93 TYR A O 1
ATOM 700 N N . SER A 1 94 ? 15.863 6.661 0.546 1.00 75.31 94 SER A N 1
ATOM 701 C CA . SER A 1 94 ? 17.119 6.150 -0.021 1.00 75.31 94 SER A CA 1
ATOM 702 C C . SER A 1 94 ? 16.821 4.987 -0.965 1.00 75.31 94 SER A C 1
ATOM 704 O O . SER A 1 94 ? 16.005 4.140 -0.610 1.00 75.31 94 SER A O 1
ATOM 706 N N . SER A 1 95 ? 17.492 4.915 -2.121 1.00 71.75 95 SER A N 1
ATOM 707 C CA . SER A 1 95 ? 17.285 3.864 -3.141 1.00 71.75 95 SER A CA 1
ATOM 708 C C . SER A 1 95 ? 17.497 2.475 -2.580 1.00 71.75 95 SER A C 1
ATOM 710 O O . SER A 1 95 ? 16.760 1.553 -2.903 1.00 71.75 95 SER A O 1
ATOM 712 N N . GLN A 1 96 ? 18.513 2.346 -1.736 1.00 70.19 96 GLN A N 1
ATOM 713 C CA . GLN A 1 96 ? 19.034 1.060 -1.319 1.00 70.19 96 GLN A CA 1
ATOM 714 C C . GLN A 1 96 ? 18.171 0.417 -0.230 1.00 70.19 96 GLN A C 1
ATOM 716 O O . GLN A 1 96 ? 17.881 -0.770 -0.314 1.00 70.19 96 GLN A O 1
ATOM 721 N N . TYR A 1 97 ? 17.710 1.211 0.746 1.00 70.06 97 TYR A N 1
ATOM 722 C CA . TYR A 1 97 ? 17.025 0.705 1.946 1.00 70.06 97 TYR A CA 1
ATOM 723 C C . TYR A 1 97 ? 15.543 1.057 2.046 1.00 70.06 97 TYR A C 1
ATOM 725 O O . TYR A 1 97 ? 14.780 0.330 2.675 1.00 70.06 97 TYR A O 1
ATOM 733 N N . TYR A 1 98 ? 15.126 2.157 1.423 1.00 75.31 98 TYR A N 1
ATOM 734 C CA . TYR A 1 98 ? 13.780 2.720 1.572 1.00 75.31 98 TYR A CA 1
ATOM 735 C C . TYR A 1 98 ? 13.202 3.140 0.216 1.00 75.31 98 TYR A C 1
ATOM 737 O O . TYR A 1 98 ? 12.434 4.100 0.120 1.00 75.31 98 TYR A O 1
ATOM 745 N N . GLY A 1 99 ? 13.651 2.453 -0.833 1.00 77.06 99 GLY A N 1
ATOM 746 C CA . GLY A 1 99 ? 13.209 2.623 -2.203 1.00 77.06 99 GLY A CA 1
ATOM 747 C C . GLY A 1 99 ? 12.136 1.607 -2.570 1.00 77.06 99 GLY A C 1
ATOM 748 O O . GLY A 1 99 ? 11.798 0.694 -1.814 1.00 77.06 99 GLY A O 1
ATOM 749 N N . THR A 1 100 ? 11.616 1.749 -3.778 1.00 79.38 100 THR A N 1
ATOM 750 C CA . THR A 1 100 ? 10.630 0.832 -4.357 1.00 79.38 100 THR A CA 1
ATOM 751 C C . THR A 1 100 ? 11.194 -0.585 -4.526 1.00 79.38 100 THR A C 1
ATOM 753 O O . THR A 1 100 ? 10.455 -1.554 -4.375 1.00 79.38 100 THR A O 1
ATOM 756 N N . ASP A 1 101 ? 12.511 -0.732 -4.703 1.00 75.62 101 ASP A N 1
ATOM 757 C CA . ASP A 1 101 ? 13.192 -2.032 -4.797 1.00 75.62 101 ASP A CA 1
ATOM 758 C C . ASP A 1 101 ? 13.132 -2.845 -3.494 1.00 75.62 101 ASP A C 1
ATOM 760 O O . ASP A 1 101 ? 12.959 -4.064 -3.521 1.00 75.62 101 ASP A O 1
ATOM 764 N N . ALA A 1 102 ? 13.179 -2.170 -2.342 1.00 76.88 102 ALA A N 1
ATOM 765 C CA . ALA A 1 102 ? 13.014 -2.794 -1.028 1.00 76.88 102 ALA A CA 1
ATOM 766 C C . ALA A 1 102 ? 11.549 -3.156 -0.714 1.00 76.88 102 ALA A C 1
ATOM 768 O O . ALA A 1 102 ? 11.276 -3.822 0.279 1.00 76.88 102 ALA A O 1
ATOM 769 N N . SER A 1 103 ? 10.592 -2.748 -1.558 1.00 81.19 103 SER A N 1
ATOM 770 C CA . SER A 1 103 ? 9.170 -3.090 -1.393 1.00 81.19 103 SER A CA 1
ATOM 771 C C . SER A 1 103 ? 8.826 -4.493 -1.913 1.00 81.19 103 SER A C 1
ATOM 773 O O . SER A 1 103 ? 7.670 -4.914 -1.853 1.00 81.19 103 SER A O 1
ATOM 775 N N . ARG A 1 104 ? 9.807 -5.227 -2.452 1.00 87.38 104 ARG A N 1
ATOM 776 C CA . ARG A 1 104 ? 9.618 -6.592 -2.945 1.00 87.38 104 ARG A CA 1
ATOM 777 C C . ARG A 1 104 ? 9.533 -7.610 -1.811 1.00 87.38 104 ARG A C 1
ATOM 779 O O . ARG A 1 104 ? 10.210 -7.500 -0.793 1.00 87.38 104 ARG A O 1
ATOM 786 N N . LEU A 1 105 ? 8.731 -8.651 -2.035 1.00 85.06 105 LEU A N 1
ATOM 787 C CA . LEU A 1 105 ? 8.616 -9.777 -1.108 1.00 85.06 105 LEU A CA 1
ATOM 788 C C . LEU A 1 105 ? 9.974 -10.491 -0.984 1.00 85.06 105 LEU A C 1
ATOM 790 O O . LEU A 1 105 ? 10.580 -10.824 -2.000 1.00 85.06 105 LEU A O 1
ATOM 794 N N . ASP A 1 106 ? 10.416 -10.738 0.250 1.00 82.94 106 ASP A N 1
ATOM 795 C CA . ASP A 1 106 ? 11.694 -11.379 0.607 1.00 82.94 106 ASP A CA 1
ATOM 796 C C . ASP A 1 106 ? 12.961 -10.648 0.129 1.00 82.94 106 ASP A C 1
ATOM 798 O O . ASP A 1 106 ? 14.040 -11.239 0.083 1.00 82.94 106 ASP A O 1
ATOM 802 N N . HIS A 1 107 ? 12.857 -9.360 -0.205 1.00 74.75 107 HIS A N 1
ATOM 803 C CA . HIS A 1 107 ? 14.011 -8.557 -0.582 1.00 74.75 107 HIS A CA 1
ATOM 804 C C . HIS A 1 107 ? 14.505 -7.743 0.617 1.00 74.75 107 HIS A C 1
ATOM 806 O O . HIS A 1 107 ? 13.890 -6.757 1.017 1.00 74.75 107 HIS A O 1
ATOM 812 N N . THR A 1 108 ? 15.631 -8.143 1.206 1.00 64.00 108 THR A N 1
ATOM 813 C CA . THR A 1 108 ? 16.344 -7.295 2.166 1.00 64.00 108 THR A CA 1
ATOM 814 C C . THR A 1 108 ? 17.202 -6.309 1.397 1.00 64.00 108 THR A C 1
ATOM 816 O O . THR A 1 108 ? 17.999 -6.707 0.548 1.00 6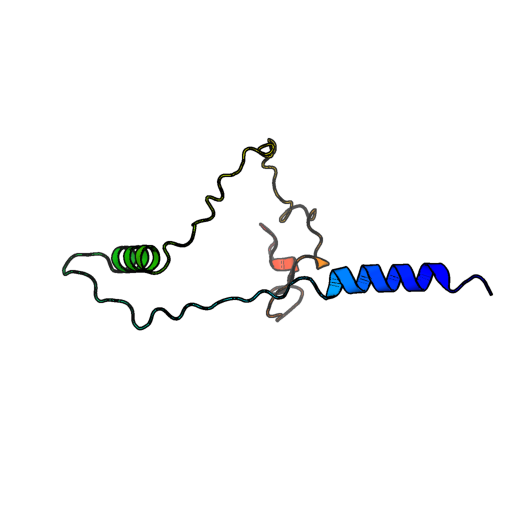4.00 108 THR A O 1
ATOM 819 N N . ALA A 1 109 ? 17.054 -5.030 1.704 1.00 59.69 109 ALA A N 1
ATOM 820 C CA . ALA A 1 109 ? 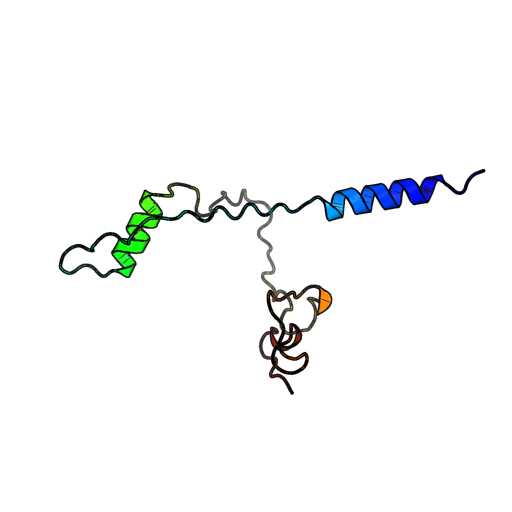17.970 -4.006 1.247 1.00 59.69 109 ALA A CA 1
ATOM 821 C C . ALA A 1 109 ? 19.420 -4.369 1.611 1.00 59.69 109 ALA A C 1
ATOM 823 O O . ALA A 1 109 ? 19.733 -4.531 2.793 1.00 59.69 109 ALA A O 1
ATOM 824 N N . SER A 1 110 ? 20.264 -4.561 0.594 1.00 55.09 110 SER A N 1
ATOM 825 C CA . SER A 1 110 ? 21.689 -4.881 0.755 1.00 55.09 110 SER A CA 1
ATOM 826 C C . SER A 1 110 ? 22.479 -3.628 1.052 1.00 55.09 110 SER A C 1
ATOM 828 O O . SER A 1 110 ? 22.235 -2.631 0.353 1.00 55.09 110 SER A O 1
#

Foldseek 3Di:
DPDPPPVVVVVVVVVCVVVPDPPPPPPPPPDDQDDDDVPDDSVVSRVVVVCVVPVDDPPVPVPPPDPPPPDPDPPCLAVCPPPLVNQDDPDADDCQQGGSQCVGDPDHRD

pLDDT: mean 70.05, std 13.06, range [44.03, 89.19]

InterPro domains:
  IPR000421 Coagulation factor 5/8, C-terminal domain [PS50022] (69-110)
  IPR008979 Galactose-binding-like domain superfamily [SSF49785] (73-106)

Organism: Patiria miniata (NCBI:txid46514)

Secondary structure (DSSP, 8-state):
--SSHHHHHHHHHHHHHHS------------SPPPPPTT--HHHH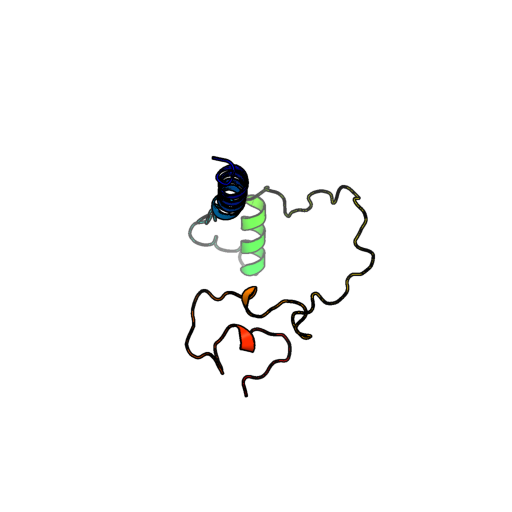HHHHHHHH--S--S----------S-----SSSSS-S-GGG---S--S-TTTSSGGGGSTT----